Protein AF-A0A7X6YAK2-F1 (afdb_monomer_lite)

Foldseek 3Di:
DDDDDDDDPVVQVVCCVVPVDGVVRVCVLVVDPPRDDDDDDD

Radius of gyration: 12.82 Å; chains: 1; bounding box: 32×26×30 Å

Structure (mmCIF, N/CA/C/O backbone):
data_AF-A0A7X6YAK2-F1
#
_entry.id   AF-A0A7X6YAK2-F1
#
loop_
_atom_site.group_PDB
_atom_site.id
_atom_site.type_symbol
_atom_site.label_atom_id
_atom_site.label_alt_id
_atom_site.label_comp_id
_atom_site.label_asym_id
_atom_site.label_entity_id
_atom_site.label_seq_id
_atom_site.pdbx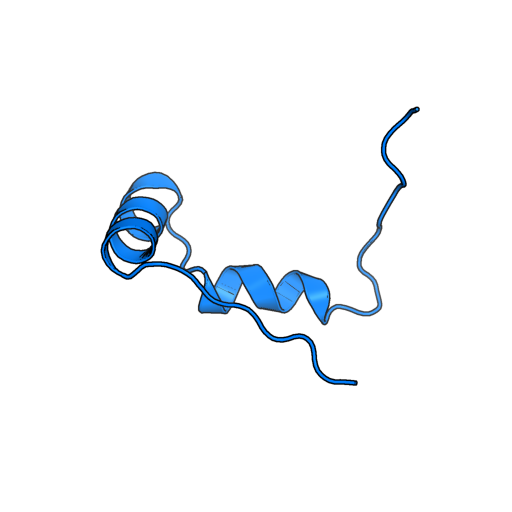_PDB_ins_code
_atom_site.Cartn_x
_atom_site.Cartn_y
_atom_site.Cartn_z
_atom_site.occupancy
_atom_site.B_iso_or_equiv
_atom_site.auth_seq_id
_atom_site.auth_comp_id
_atom_site.auth_asym_id
_atom_site.auth_atom_id
_atom_site.pdbx_PDB_model_num
ATOM 1 N N . MET A 1 1 ? 10.263 -17.899 -3.677 1.00 54.28 1 MET A N 1
ATOM 2 C CA . MET A 1 1 ? 10.218 -17.140 -2.408 1.00 54.28 1 MET A CA 1
ATOM 3 C C . MET A 1 1 ? 9.006 -16.233 -2.481 1.00 54.28 1 MET A C 1
ATOM 5 O O . MET A 1 1 ? 8.874 -15.551 -3.486 1.00 54.28 1 MET A O 1
ATOM 9 N N . ALA A 1 2 ? 8.096 -16.300 -1.511 1.00 76.38 2 ALA A N 1
ATOM 10 C CA . ALA A 1 2 ? 6.951 -15.391 -1.449 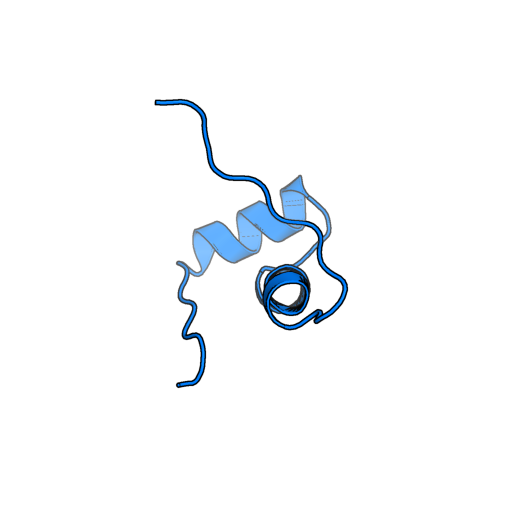1.00 76.38 2 ALA A CA 1
ATOM 11 C C . ALA A 1 2 ? 7.369 -14.115 -0.705 1.00 76.38 2 ALA A C 1
ATOM 13 O O . ALA A 1 2 ? 8.110 -14.210 0.274 1.00 76.38 2 ALA A O 1
ATOM 14 N N . LEU A 1 3 ? 6.931 -12.946 -1.175 1.00 85.00 3 LEU A N 1
ATOM 15 C CA . LEU A 1 3 ? 7.134 -11.685 -0.463 1.00 85.00 3 LEU A CA 1
ATOM 16 C C . LEU A 1 3 ? 6.209 -11.657 0.759 1.00 85.00 3 LEU A C 1
ATOM 18 O O . LEU A 1 3 ? 5.008 -11.895 0.639 1.00 85.00 3 LEU A O 1
ATOM 22 N N . SER A 1 4 ? 6.766 -11.377 1.934 1.00 91.25 4 SER A N 1
ATOM 23 C CA . SER A 1 4 ? 6.003 -11.185 3.168 1.00 91.25 4 SER A CA 1
ATOM 24 C C . SER A 1 4 ? 5.994 -9.709 3.535 1.00 91.25 4 SER A C 1
ATOM 26 O O . SER A 1 4 ? 7.055 -9.091 3.619 1.00 91.25 4 SER A O 1
ATOM 28 N N . PHE A 1 5 ? 4.808 -9.170 3.790 1.00 93.69 5 PHE A N 1
ATOM 29 C CA . PHE A 1 5 ? 4.620 -7.792 4.220 1.00 93.69 5 PHE A CA 1
ATOM 30 C C . PHE A 1 5 ? 3.943 -7.773 5.585 1.00 93.69 5 PHE A C 1
ATOM 32 O O . PHE A 1 5 ? 3.062 -8.587 5.856 1.00 93.69 5 PHE A O 1
ATOM 39 N N . GLU A 1 6 ? 4.349 -6.827 6.423 1.00 95.62 6 GLU A N 1
ATOM 40 C CA . GLU A 1 6 ? 3.743 -6.578 7.724 1.00 95.62 6 GLU A CA 1
ATOM 41 C C . GLU A 1 6 ? 3.610 -5.075 7.959 1.00 95.62 6 GLU A C 1
ATOM 43 O O . GLU A 1 6 ? 4.388 -4.259 7.452 1.00 95.62 6 GLU A O 1
ATOM 48 N N . TRP A 1 7 ? 2.600 -4.703 8.731 1.00 97.12 7 TRP A N 1
ATOM 49 C CA . TRP A 1 7 ? 2.387 -3.337 9.171 1.00 97.12 7 TRP A CA 1
ATOM 50 C C . TRP A 1 7 ? 1.595 -3.326 10.470 1.00 97.12 7 TRP A C 1
ATOM 52 O O . TRP A 1 7 ? 0.838 -4.244 10.783 1.00 97.12 7 TRP A O 1
ATOM 62 N N . ASP A 1 8 ? 1.758 -2.234 11.203 1.00 98.19 8 ASP A N 1
ATOM 63 C CA . ASP A 1 8 ? 0.961 -1.943 12.381 1.00 98.19 8 ASP A CA 1
ATOM 64 C C . ASP A 1 8 ? -0.502 -1.608 12.017 1.00 98.19 8 ASP A C 1
ATOM 66 O O . ASP A 1 8 ? -0.789 -1.010 10.971 1.00 98.19 8 ASP A O 1
ATOM 70 N N . HIS A 1 9 ? -1.433 -1.976 12.899 1.00 97.12 9 HIS A N 1
ATOM 71 C CA . HIS A 1 9 ? -2.865 -1.786 12.679 1.00 97.12 9 HIS A CA 1
ATOM 72 C C . HIS A 1 9 ? -3.281 -0.306 12.702 1.00 97.12 9 HIS A C 1
ATOM 74 O O . HIS A 1 9 ? -4.079 0.127 11.866 1.00 97.12 9 HIS A O 1
ATOM 80 N N . GLU A 1 10 ? -2.711 0.502 13.599 1.00 98.12 10 GLU A N 1
ATOM 81 C CA . GLU A 1 10 ? -2.987 1.942 13.663 1.00 98.12 10 GLU A CA 1
ATOM 82 C C . GLU A 1 10 ? -2.443 2.655 12.420 1.00 98.12 10 GLU A C 1
ATOM 84 O O . GLU A 1 10 ? -3.091 3.553 11.858 1.00 98.12 10 GLU A O 1
ATOM 89 N N . LYS A 1 11 ? -1.282 2.209 11.925 1.00 97.19 11 LYS A N 1
ATOM 90 C CA . LYS A 1 11 ? -0.718 2.668 10.652 1.00 97.19 11 LYS A CA 1
ATOM 91 C C . LYS A 1 11 ? -1.620 2.302 9.475 1.00 97.19 11 LYS A C 1
ATOM 93 O O . LYS A 1 11 ? -1.840 3.163 8.627 1.00 97.19 11 LYS A O 1
ATOM 98 N N . ALA A 1 12 ? -2.159 1.084 9.417 1.00 97.56 12 ALA A N 1
ATOM 99 C CA . ALA A 1 12 ? -3.071 0.660 8.350 1.00 97.56 12 ALA A CA 1
ATOM 100 C C . ALA A 1 12 ? -4.342 1.515 8.307 1.00 97.56 12 ALA A C 1
ATOM 102 O O . ALA A 1 12 ? -4.693 2.052 7.253 1.00 97.56 12 ALA A O 1
ATOM 103 N N . ALA A 1 13 ? -4.979 1.726 9.462 1.00 97.88 13 ALA A N 1
ATOM 104 C CA . ALA A 1 13 ? -6.159 2.580 9.575 1.00 97.88 13 ALA A CA 1
ATOM 105 C C . ALA A 1 13 ? -5.855 4.028 9.154 1.00 97.88 13 ALA A C 1
ATOM 107 O O . ALA A 1 13 ? -6.605 4.645 8.390 1.00 97.88 13 ALA A O 1
ATOM 108 N N . SER A 1 14 ? -4.715 4.563 9.597 1.00 97.94 14 SER A N 1
ATOM 109 C CA . SER A 1 14 ? -4.263 5.901 9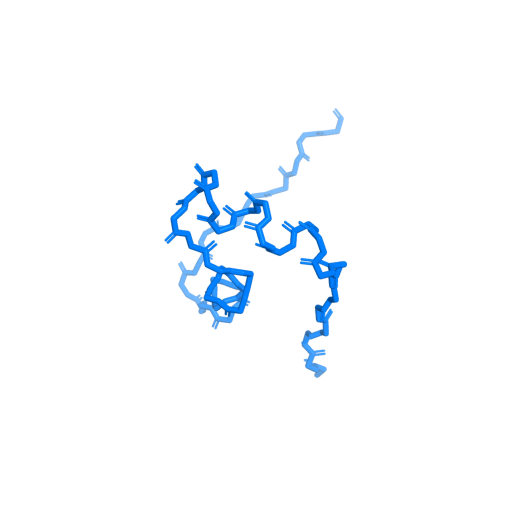.211 1.00 97.94 14 SER A CA 1
ATOM 110 C C . SER A 1 14 ? -3.951 6.006 7.718 1.00 97.94 14 SER A C 1
ATOM 112 O O . SER A 1 14 ? -4.280 7.019 7.103 1.00 97.94 14 SER A O 1
ATOM 114 N N . ASN A 1 15 ? -3.335 4.982 7.123 1.00 97.81 15 ASN A N 1
ATOM 115 C CA . ASN A 1 15 ? -3.0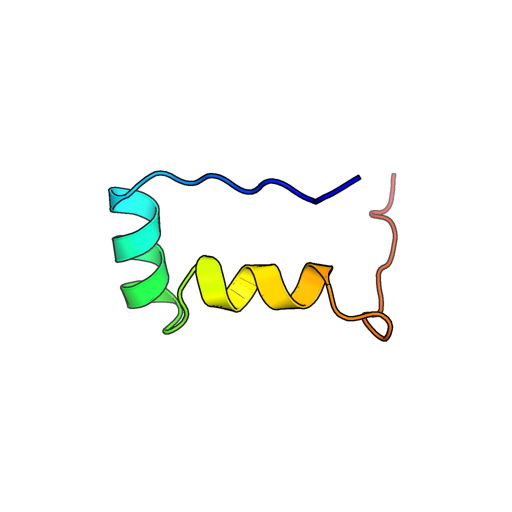03 4.939 5.701 1.00 97.81 15 ASN A CA 1
ATOM 116 C C . ASN A 1 15 ? -4.266 4.944 4.844 1.00 97.81 15 ASN A C 1
ATOM 118 O O . ASN A 1 15 ? -4.381 5.773 3.946 1.00 97.81 15 ASN A O 1
ATOM 122 N N . LEU A 1 16 ? -5.240 4.094 5.180 1.00 97.81 16 LEU A N 1
ATOM 123 C CA . LEU A 1 16 ? -6.516 4.036 4.473 1.00 97.81 16 LEU A CA 1
ATOM 124 C C . LEU A 1 16 ? -7.235 5.387 4.515 1.00 97.81 16 LEU A C 1
ATOM 126 O O . LEU A 1 16 ? -7.702 5.869 3.488 1.00 97.81 16 LEU A O 1
ATOM 130 N N . LYS A 1 17 ? -7.260 6.055 5.676 1.00 98.00 17 LYS A N 1
ATOM 131 C CA . LYS A 1 17 ? -7.862 7.390 5.797 1.00 98.00 17 LYS A CA 1
ATOM 132 C C . LYS A 1 17 ? -7.127 8.454 4.972 1.00 98.00 17 LYS A C 1
ATOM 134 O O . LYS A 1 17 ? -7.771 9.347 4.433 1.00 98.00 17 LYS A O 1
ATOM 139 N N . LYS A 1 18 ? -5.792 8.398 4.917 1.00 98.00 18 LYS A N 1
ATOM 140 C CA . LYS A 1 18 ? -4.956 9.403 4.236 1.00 98.00 18 LYS A CA 1
ATOM 141 C C . LYS A 1 18 ? -4.901 9.214 2.721 1.00 98.00 18 LYS A C 1
ATOM 143 O O . LYS A 1 18 ? -4.909 10.203 1.997 1.00 98.00 18 LYS A O 1
ATOM 148 N N . HIS A 1 19 ? -4.812 7.971 2.261 1.00 97.38 19 HIS A N 1
ATOM 149 C CA . HIS A 1 19 ? -4.507 7.628 0.871 1.00 97.38 19 HIS A CA 1
ATOM 150 C C . HIS A 1 19 ? -5.674 6.955 0.142 1.00 97.38 19 HIS A C 1
ATOM 152 O O . HIS A 1 19 ? -5.628 6.833 -1.076 1.00 97.38 19 HIS A O 1
ATOM 158 N N . GLY A 1 20 ? -6.715 6.521 0.858 1.00 97.62 20 GLY A N 1
ATOM 159 C CA . GLY A 1 20 ? -7.885 5.866 0.266 1.00 97.62 20 GLY A CA 1
ATOM 160 C C . GLY A 1 20 ? -7.644 4.425 -0.189 1.00 97.62 20 GLY A C 1
ATOM 161 O O . GLY A 1 20 ? -8.546 3.820 -0.758 1.00 97.62 20 GLY A O 1
ATOM 162 N N . VAL A 1 21 ? -6.459 3.869 0.078 1.00 96.88 21 VAL A N 1
ATOM 163 C CA . VAL A 1 21 ? -6.075 2.496 -0.275 1.00 96.88 21 VAL A CA 1
ATOM 164 C C . VAL A 1 21 ? -5.504 1.766 0.939 1.00 96.88 21 VAL A C 1
ATOM 166 O O . VAL A 1 21 ? -4.825 2.362 1.785 1.00 96.88 21 VAL A O 1
ATOM 169 N N . THR A 1 22 ? -5.808 0.474 1.049 1.00 97.75 22 THR A N 1
ATOM 170 C CA . THR A 1 22 ? -5.265 -0.392 2.101 1.00 97.75 22 THR A CA 1
ATOM 171 C C . THR A 1 22 ? -3.849 -0.845 1.748 1.00 97.75 22 THR A C 1
ATOM 173 O O . THR A 1 22 ? -3.427 -0.761 0.592 1.00 97.75 22 THR A O 1
ATOM 176 N N . PHE A 1 23 ? -3.094 -1.330 2.736 1.00 96.88 23 PHE A N 1
ATOM 177 C CA . PHE A 1 23 ? -1.782 -1.908 2.449 1.00 96.88 23 PHE A CA 1
ATOM 178 C C . PHE A 1 23 ? -1.907 -3.245 1.715 1.00 96.88 23 PHE A C 1
ATOM 180 O O . PHE A 1 23 ? -1.100 -3.511 0.833 1.00 96.88 23 PHE A O 1
ATOM 187 N N . GLU A 1 24 ? -2.943 -4.035 2.002 1.00 95.31 24 GLU A N 1
ATOM 188 C CA . GLU A 1 24 ? -3.269 -5.275 1.293 1.00 95.31 24 GLU A CA 1
ATOM 189 C C . GLU A 1 24 ? -3.458 -5.043 -0.211 1.00 95.31 24 GLU A C 1
ATOM 191 O O . GLU A 1 24 ? -2.974 -5.833 -1.017 1.00 95.31 24 GLU A O 1
ATOM 196 N N . GLU A 1 25 ? -4.113 -3.942 -0.591 1.00 95.50 25 GLU A N 1
ATOM 197 C CA . GLU A 1 25 ? -4.260 -3.558 -1.996 1.00 95.50 25 GLU A CA 1
ATOM 198 C C . GLU A 1 25 ? -2.934 -3.038 -2.556 1.00 95.50 25 GLU A C 1
ATOM 200 O O . GLU A 1 25 ? -2.493 -3.456 -3.625 1.00 95.50 25 GLU A O 1
ATOM 205 N N . ALA A 1 26 ? -2.250 -2.160 -1.818 1.00 95.50 26 ALA A N 1
ATOM 206 C CA . ALA A 1 26 ? -1.006 -1.554 -2.275 1.00 95.50 26 ALA A CA 1
ATOM 207 C C . ALA A 1 26 ? 0.096 -2.588 -2.557 1.00 95.50 26 ALA A C 1
ATOM 209 O O . ALA A 1 26 ? 0.870 -2.404 -3.493 1.00 95.50 26 ALA A O 1
ATOM 210 N N . VAL A 1 27 ? 0.172 -3.688 -1.796 1.00 95.06 27 VAL A N 1
ATOM 211 C CA . VAL A 1 27 ? 1.212 -4.709 -2.008 1.00 95.06 27 VAL A CA 1
ATOM 212 C C . VAL A 1 27 ? 1.042 -5.500 -3.303 1.00 95.06 27 VAL A C 1
ATOM 214 O O . VAL A 1 27 ? 2.000 -6.128 -3.756 1.00 95.06 27 VAL A O 1
ATOM 217 N N . THR A 1 28 ? -0.133 -5.459 -3.935 1.00 92.56 28 THR A N 1
ATOM 218 C CA . THR A 1 28 ? -0.366 -6.144 -5.215 1.00 92.56 28 THR A CA 1
ATOM 219 C C . THR A 1 28 ? 0.573 -5.643 -6.316 1.00 92.56 28 THR A C 1
ATOM 221 O O . THR A 1 28 ? 0.984 -6.432 -7.164 1.00 92.56 28 THR A O 1
ATOM 224 N N . VAL A 1 29 ? 1.024 -4.383 -6.241 1.00 92.12 29 VAL A N 1
ATOM 225 C CA . VAL A 1 29 ? 1.976 -3.790 -7.196 1.00 92.12 29 VAL A CA 1
ATOM 226 C C . VAL A 1 29 ? 3.315 -4.532 -7.247 1.00 92.12 29 VAL A C 1
ATOM 228 O O . VAL A 1 29 ? 3.960 -4.571 -8.291 1.00 92.12 29 VAL A O 1
ATOM 231 N N . PHE A 1 30 ? 3.733 -5.165 -6.145 1.00 90.38 30 PHE A N 1
ATOM 232 C CA . PHE A 1 30 ? 4.984 -5.928 -6.090 1.00 90.38 30 PHE A CA 1
ATOM 233 C C . PHE A 1 30 ? 4.883 -7.296 -6.774 1.00 90.38 30 PHE A C 1
ATOM 235 O O . PHE A 1 30 ? 5.902 -7.946 -6.996 1.00 90.38 30 PHE A O 1
ATOM 242 N N . TYR A 1 31 ? 3.667 -7.736 -7.097 1.00 90.44 31 TYR A N 1
ATOM 243 C CA . TYR A 1 31 ? 3.409 -8.967 -7.838 1.00 90.44 31 TYR A CA 1
ATOM 244 C C . TYR A 1 31 ? 3.152 -8.717 -9.328 1.00 90.44 31 TYR A C 1
ATOM 246 O O . TYR A 1 31 ? 3.052 -9.678 -10.093 1.00 90.44 31 TYR A O 1
ATOM 254 N N . ASP A 1 32 ? 3.061 -7.457 -9.757 1.00 90.75 32 ASP A N 1
ATOM 255 C CA . ASP A 1 32 ? 2.889 -7.119 -11.163 1.00 90.75 32 ASP A CA 1
ATOM 256 C C . ASP A 1 32 ? 4.204 -7.311 -11.935 1.00 90.75 32 ASP A C 1
ATOM 258 O O . ASP A 1 32 ? 5.175 -6.573 -11.770 1.00 90.75 32 ASP A O 1
ATOM 262 N N . SER A 1 33 ? 4.218 -8.308 -12.823 1.00 88.81 33 SER A N 1
ATOM 263 C CA . SER A 1 33 ? 5.363 -8.625 -13.686 1.00 88.81 33 SER A CA 1
ATOM 264 C C . SER A 1 33 ? 5.724 -7.530 -14.696 1.00 88.81 33 SER A C 1
ATOM 266 O O . SER A 1 33 ? 6.825 -7.553 -15.241 1.00 88.81 33 SER A O 1
ATOM 268 N N . LEU A 1 34 ? 4.805 -6.600 -14.969 1.00 92.69 34 LEU A N 1
ATOM 269 C CA . LEU A 1 34 ? 5.023 -5.461 -15.860 1.00 92.69 34 LEU A CA 1
ATOM 270 C C . LEU A 1 34 ? 5.384 -4.183 -15.092 1.00 92.69 34 LEU A C 1
ATOM 272 O O . LEU A 1 34 ? 5.551 -3.128 -15.706 1.00 92.69 34 LEU A O 1
ATOM 276 N N . SER A 1 35 ? 5.521 -4.270 -13.766 1.00 90.19 35 SER A N 1
ATOM 277 C CA . SER A 1 35 ? 5.920 -3.149 -12.926 1.00 90.19 35 SER A CA 1
ATOM 278 C C . SER A 1 35 ? 7.309 -2.644 -13.319 1.00 90.19 35 SER A C 1
ATOM 280 O O . SER A 1 35 ? 8.282 -3.400 -13.376 1.00 90.19 35 SER A O 1
ATOM 282 N N . ALA A 1 36 ? 7.409 -1.345 -13.600 1.00 89.31 36 ALA A N 1
ATOM 283 C CA . ALA A 1 36 ? 8.677 -0.695 -13.893 1.00 89.31 36 ALA A CA 1
ATOM 284 C C . ALA A 1 36 ? 9.349 -0.252 -12.587 1.00 89.31 36 ALA A C 1
ATOM 286 O O . ALA A 1 36 ? 8.829 0.601 -11.869 1.00 89.31 36 ALA A O 1
ATOM 287 N N . THR A 1 37 ? 10.531 -0.796 -12.302 1.00 89.06 37 THR A N 1
ATOM 288 C CA . THR A 1 37 ? 11.331 -0.448 -11.119 1.00 89.06 37 THR A CA 1
ATOM 289 C C . THR A 1 37 ? 12.676 0.135 -11.535 1.00 89.06 37 THR A C 1
ATOM 291 O O . THR A 1 37 ? 13.309 -0.383 -12.455 1.00 89.06 37 THR A O 1
ATOM 294 N N . ILE A 1 38 ? 13.143 1.172 -10.840 1.00 91.00 38 ILE A N 1
ATOM 295 C CA . ILE A 1 38 ? 14.495 1.725 -11.001 1.00 91.00 38 ILE A CA 1
ATOM 296 C C . ILE A 1 38 ? 15.245 1.636 -9.674 1.00 91.00 38 ILE A C 1
ATOM 298 O O . ILE A 1 38 ? 14.627 1.64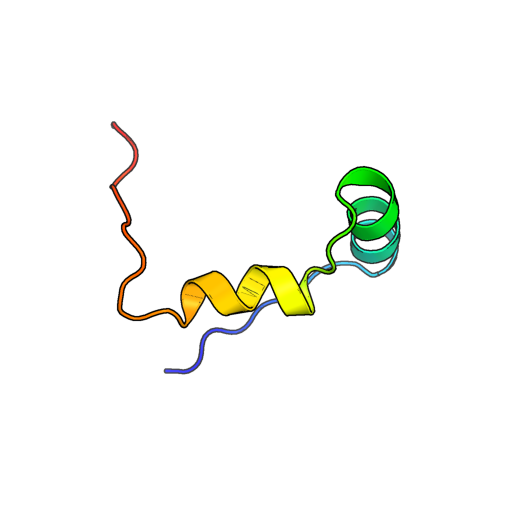0 -8.612 1.00 91.00 38 ILE A O 1
ATOM 302 N N . HIS A 1 39 ? 16.572 1.548 -9.734 1.00 91.19 39 HIS A N 1
ATOM 303 C CA . HIS A 1 39 ? 17.397 1.655 -8.535 1.00 91.19 39 HIS A CA 1
ATOM 304 C C . HIS A 1 39 ? 17.477 3.110 -8.075 1.00 91.19 39 HIS A C 1
ATOM 306 O O . HIS A 1 39 ? 17.596 4.013 -8.908 1.00 91.19 39 HIS A O 1
ATOM 312 N N . ASP A 1 40 ? 17.454 3.324 -6.761 1.00 90.25 40 ASP A N 1
ATOM 313 C CA . ASP A 1 40 ? 17.765 4.631 -6.192 1.00 90.25 40 ASP A CA 1
ATOM 314 C C . ASP A 1 40 ? 19.207 5.041 -6.550 1.00 90.25 40 ASP A C 1
ATOM 316 O O . ASP A 1 40 ? 20.104 4.186 -6.582 1.00 90.25 40 ASP A O 1
ATOM 320 N N . PRO A 1 41 ? 19.455 6.332 -6.843 1.00 89.69 41 PRO A N 1
ATOM 321 C CA . PRO A 1 41 ? 20.809 6.836 -7.022 1.00 89.69 41 PRO A CA 1
ATOM 322 C C . PRO A 1 41 ? 21.617 6.685 -5.724 1.00 89.69 41 PRO A C 1
ATOM 324 O O . PRO A 1 41 ? 21.076 6.828 -4.627 1.00 89.69 41 PRO A O 1
ATOM 327 N N . LEU A 1 42 ? 22.912 6.391 -5.879 1.00 85.25 42 LEU A N 1
ATOM 328 C CA . LEU A 1 42 ? 23.873 6.247 -4.780 1.00 85.25 42 LEU A CA 1
ATOM 329 C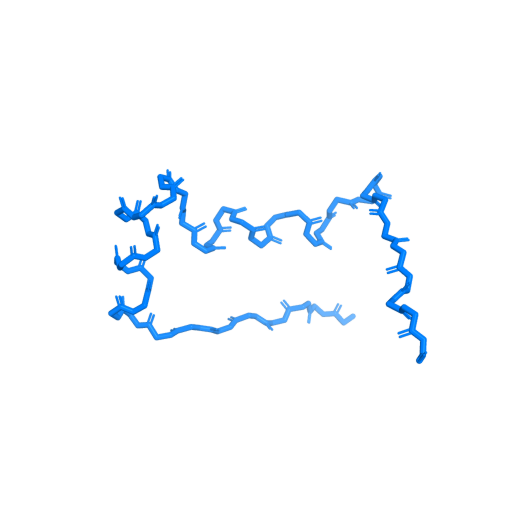 C . LEU A 1 42 ? 24.252 7.592 -4.150 1.00 85.25 42 LEU A C 1
ATOM 331 O O . LEU A 1 42 ? 24.390 8.578 -4.911 1.00 85.25 42 LEU A O 1
#

Secondary structure (DSSP, 8-state):
--------HHHHHHHHHHHS--HHHHGGGGG-TT----PPP-

pLDDT: mean 92.63, std 7.54, range [54.28, 98.19]

Sequence (42 aa):
MALSFEWDHEKAASNLKKHGVTFEEAVTVFYDSLSATIHDPL